Protein AF-A0A381YXI4-F1 (afdb_monomer)

Structure (mmCIF, N/CA/C/O backbone):
data_AF-A0A381YXI4-F1
#
_entry.id   AF-A0A381YXI4-F1
#
loop_
_atom_site.group_PDB
_atom_site.id
_atom_site.type_symbol
_atom_site.label_atom_id
_atom_site.label_alt_id
_atom_site.label_comp_id
_atom_site.label_asym_id
_atom_site.label_entity_id
_atom_site.label_seq_id
_atom_site.pdbx_PDB_ins_code
_atom_site.Cartn_x
_atom_site.Cartn_y
_atom_site.Cartn_z
_atom_site.occupancy
_atom_site.B_iso_or_equiv
_atom_site.auth_seq_id
_atom_site.auth_comp_id
_atom_site.auth_asym_id
_atom_site.auth_atom_id
_atom_site.pdbx_PDB_model_num
ATOM 1 N N . MET A 1 1 ? 8.457 -17.567 21.869 1.00 70.25 1 MET A N 1
ATOM 2 C CA . MET A 1 1 ? 9.317 -17.641 20.662 1.00 70.25 1 MET A CA 1
ATOM 3 C C . MET A 1 1 ? 8.524 -18.158 19.469 1.00 70.25 1 MET A C 1
ATOM 5 O O . MET A 1 1 ? 8.475 -17.453 18.474 1.00 70.25 1 MET A O 1
ATOM 9 N N . ASN A 1 2 ? 7.815 -19.287 19.597 1.00 84.62 2 ASN A N 1
ATOM 10 C CA . ASN A 1 2 ? 6.901 -19.776 18.552 1.00 84.62 2 ASN A CA 1
ATOM 11 C C . ASN A 1 2 ? 5.761 -18.795 18.230 1.00 84.62 2 ASN A C 1
ATOM 13 O O . ASN A 1 2 ? 5.462 -18.595 17.061 1.00 84.62 2 ASN A O 1
ATOM 17 N N . ASP A 1 3 ? 5.194 -18.117 19.233 1.00 85.06 3 ASP A N 1
ATOM 18 C CA . ASP A 1 3 ? 4.124 -17.132 18.993 1.00 85.06 3 ASP A CA 1
ATOM 19 C C . ASP A 1 3 ? 4.624 -15.900 18.227 1.00 8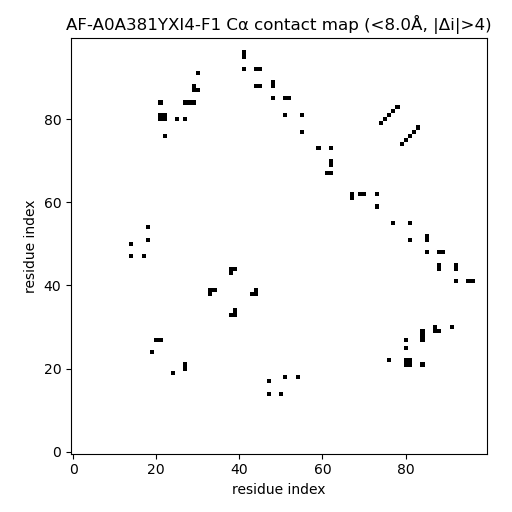5.06 3 ASP A C 1
ATOM 21 O O . ASP A 1 3 ? 3.946 -15.399 17.341 1.00 85.06 3 ASP A O 1
ATOM 25 N N . LEU A 1 4 ? 5.847 -15.448 18.522 1.00 84.38 4 LEU A N 1
ATOM 2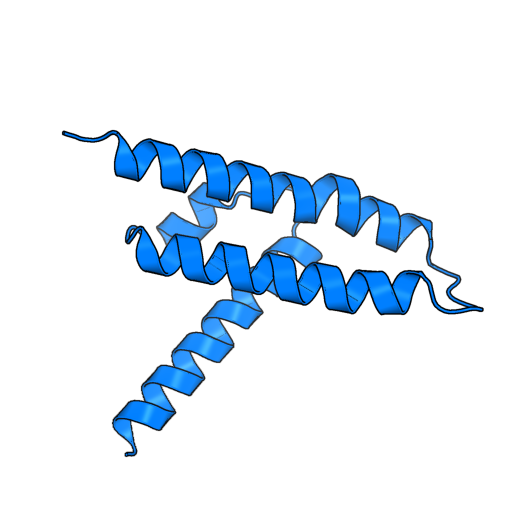6 C CA . LEU A 1 4 ? 6.495 -14.339 17.813 1.00 84.38 4 LEU A CA 1
ATOM 27 C C . LEU A 1 4 ? 6.763 -14.684 16.345 1.00 84.38 4 LEU A C 1
ATOM 29 O O . LEU A 1 4 ? 6.523 -13.853 15.476 1.00 84.38 4 LEU A O 1
ATOM 33 N N . LEU A 1 5 ? 7.237 -15.903 16.075 1.00 88.38 5 LEU A N 1
ATOM 34 C CA . LEU A 1 5 ? 7.434 -16.391 14.709 1.00 88.38 5 LEU A CA 1
ATOM 35 C C . LEU A 1 5 ? 6.101 -16.474 13.962 1.00 88.38 5 LEU A C 1
ATOM 37 O O . LEU A 1 5 ? 5.991 -15.952 12.860 1.00 88.38 5 LEU A O 1
ATOM 41 N N . LYS A 1 6 ? 5.066 -17.025 14.604 1.00 86.19 6 LYS A N 1
ATOM 42 C CA . LYS A 1 6 ? 3.728 -17.130 14.020 1.00 86.19 6 LYS A CA 1
ATOM 43 C C . LYS A 1 6 ? 3.136 -15.762 13.666 1.00 86.19 6 LYS A C 1
ATOM 45 O O . LYS A 1 6 ? 2.663 -15.578 12.552 1.00 86.19 6 LYS A O 1
ATOM 50 N N . ILE A 1 7 ? 3.225 -14.792 14.579 1.00 82.06 7 ILE A N 1
ATOM 51 C CA . ILE A 1 7 ? 2.774 -13.414 14.332 1.00 82.06 7 ILE A CA 1
ATOM 52 C C . ILE A 1 7 ? 3.545 -12.798 13.160 1.00 82.06 7 ILE A C 1
ATOM 54 O O . ILE 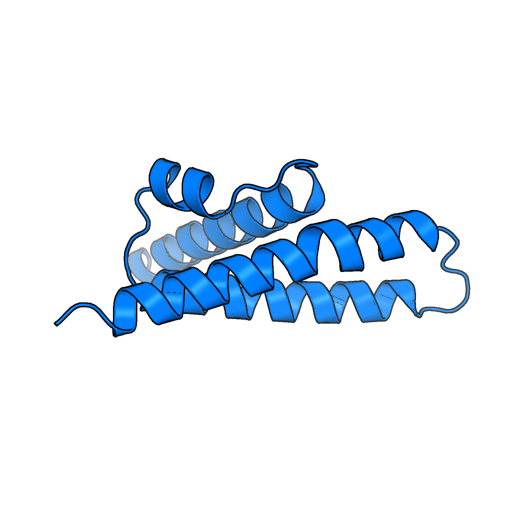A 1 7 ? 2.958 -12.124 12.317 1.00 82.06 7 ILE A O 1
ATOM 58 N N . ASN A 1 8 ? 4.859 -13.026 13.087 1.00 84.19 8 ASN A N 1
ATOM 59 C CA . ASN A 1 8 ? 5.676 -12.502 12.000 1.00 84.19 8 ASN A CA 1
ATOM 60 C C . ASN A 1 8 ? 5.313 -13.117 10.640 1.00 84.19 8 ASN A C 1
ATOM 62 O O . ASN A 1 8 ? 5.284 -12.399 9.640 1.00 84.19 8 ASN A O 1
ATOM 66 N N . ASP A 1 9 ? 5.027 -14.416 10.591 1.00 86.94 9 ASP A N 1
ATOM 67 C CA . ASP A 1 9 ? 4.633 -15.106 9.361 1.00 86.94 9 ASP A CA 1
ATOM 68 C C . ASP A 1 9 ? 3.260 -14.629 8.874 1.00 86.94 9 ASP A C 1
ATOM 70 O O . ASP A 1 9 ? 3.108 -14.292 7.698 1.00 86.94 9 ASP A O 1
ATOM 74 N N . GLU A 1 10 ? 2.287 -14.515 9.783 1.00 86.75 10 GLU A N 1
ATOM 75 C CA . GLU A 1 10 ? 0.956 -13.970 9.490 1.00 86.75 10 GLU A CA 1
ATOM 76 C C . GLU A 1 10 ? 1.049 -12.535 8.958 1.00 86.75 10 GLU A C 1
ATOM 78 O O . GLU A 1 10 ? 0.463 -12.214 7.924 1.00 86.75 10 GLU A O 1
ATOM 83 N N . LEU A 1 11 ? 1.856 -11.691 9.606 1.00 85.00 11 LEU A N 1
ATOM 84 C CA . LEU A 1 11 ? 2.093 -10.314 9.181 1.00 85.00 11 LEU A CA 1
ATOM 85 C C . LEU A 1 11 ? 2.787 -10.250 7.814 1.00 85.00 11 LEU A 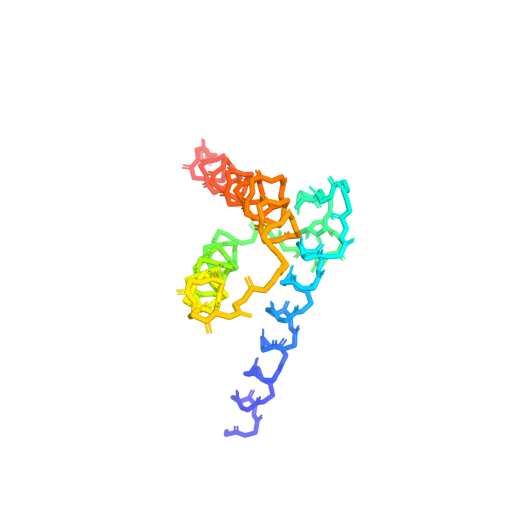C 1
ATOM 87 O O . LEU A 1 11 ? 2.435 -9.424 6.977 1.00 85.00 11 LEU A O 1
ATOM 91 N N . SER A 1 12 ? 3.760 -11.125 7.563 1.00 85.69 12 SER A N 1
ATOM 92 C CA . SER A 1 12 ? 4.490 -11.166 6.292 1.00 85.69 12 SER A CA 1
ATOM 93 C C . SER A 1 12 ? 3.592 -11.609 5.138 1.00 85.69 12 SER A C 1
ATOM 95 O O . SER A 1 12 ? 3.620 -10.991 4.073 1.00 85.69 12 SER A O 1
ATOM 97 N N . ALA A 1 13 ? 2.768 -12.638 5.353 1.00 88.12 13 ALA A N 1
ATOM 98 C CA . ALA A 1 13 ? 1.779 -13.096 4.381 1.00 88.12 13 ALA A CA 1
ATOM 99 C C . ALA A 1 13 ? 0.760 -11.991 4.082 1.00 88.12 13 ALA A C 1
ATOM 101 O O . ALA A 1 13 ? 0.524 -11.650 2.928 1.00 88.12 13 ALA A O 1
ATOM 102 N N . PHE A 1 14 ? 0.248 -11.353 5.130 1.00 88.12 14 PHE A N 1
ATOM 103 C CA . PHE A 1 14 ? -0.675 -10.233 5.031 1.00 88.12 14 PHE A CA 1
ATOM 104 C C . PHE A 1 14 ? -0.112 -9.047 4.221 1.00 88.12 14 PHE A C 1
ATOM 106 O O . PHE A 1 14 ? -0.787 -8.480 3.359 1.00 88.12 14 PHE A O 1
ATOM 113 N N . LEU A 1 15 ? 1.145 -8.679 4.472 1.00 89.12 15 LEU A N 1
ATOM 114 C CA . LEU A 1 15 ? 1.821 -7.599 3.756 1.00 89.12 15 LEU A CA 1
ATOM 115 C C . LEU A 1 15 ? 2.069 -7.952 2.282 1.00 89.12 15 LEU A C 1
ATOM 117 O O . LEU A 1 15 ? 1.970 -7.079 1.415 1.00 89.12 15 LEU A O 1
ATOM 121 N N . LYS A 1 16 ? 2.359 -9.225 1.994 1.00 88.75 16 LYS A N 1
ATOM 122 C CA . LYS A 1 16 ? 2.502 -9.742 0.632 1.00 88.75 16 LYS A CA 1
ATOM 123 C C . LYS A 1 16 ? 1.171 -9.706 -0.125 1.00 88.75 16 LYS A C 1
ATOM 125 O O . LYS A 1 16 ? 1.142 -9.141 -1.217 1.00 88.75 16 LYS A O 1
ATOM 130 N N . ASP A 1 17 ? 0.089 -10.212 0.471 1.00 90.31 17 ASP A N 1
ATOM 131 C CA . ASP A 1 17 ? -1.271 -10.167 -0.094 1.00 90.31 17 ASP A CA 1
ATOM 132 C C . ASP A 1 17 ? -1.646 -8.740 -0.526 1.00 90.31 17 ASP A C 1
ATOM 134 O O . ASP A 1 17 ? -2.221 -8.525 -1.594 1.00 90.31 17 ASP A O 1
ATOM 138 N N . PHE A 1 18 ? -1.297 -7.741 0.294 1.00 89.81 18 PHE A N 1
ATOM 139 C CA . PHE A 1 18 ? -1.583 -6.343 -0.018 1.00 89.81 18 PHE A CA 1
ATOM 140 C C . PHE A 1 18 ? -0.816 -5.837 -1.246 1.00 89.81 18 PHE A C 1
ATOM 142 O O . PHE A 1 18 ? -1.379 -5.156 -2.103 1.00 89.81 18 PHE A O 1
ATOM 149 N N . VAL A 1 19 ? 0.474 -6.158 -1.356 1.00 87.50 19 VAL A N 1
ATOM 150 C CA . VAL A 1 19 ? 1.276 -5.760 -2.523 1.00 87.50 19 VAL A CA 1
ATOM 151 C C . VAL A 1 19 ? 0.779 -6.465 -3.786 1.00 87.50 19 VAL A C 1
ATOM 153 O O . VAL A 1 19 ? 0.711 -5.832 -4.839 1.00 87.50 19 VAL A O 1
ATOM 156 N N . GLU A 1 20 ? 0.375 -7.732 -3.687 1.00 87.88 20 GLU A N 1
ATOM 157 C CA . GLU A 1 20 ? -0.214 -8.478 -4.804 1.00 87.88 20 GLU A CA 1
ATOM 158 C C . GLU A 1 20 ? -1.539 -7.870 -5.270 1.00 87.88 20 GLU A C 1
ATOM 160 O O . GLU A 1 20 ? -1.727 -7.694 -6.477 1.00 87.88 20 GLU A O 1
ATOM 165 N N . LEU A 1 21 ? -2.416 -7.464 -4.345 1.00 89.25 21 LEU A N 1
ATOM 166 C CA . LEU A 1 21 ? -3.629 -6.709 -4.673 1.00 89.25 21 LEU A CA 1
ATOM 167 C C . LEU A 1 21 ? -3.283 -5.447 -5.469 1.00 89.25 21 LEU A C 1
ATOM 169 O O . LEU A 1 21 ? -3.869 -5.202 -6.522 1.00 89.25 21 LEU A O 1
ATOM 173 N N . VAL A 1 22 ? -2.331 -4.646 -4.980 1.00 87.31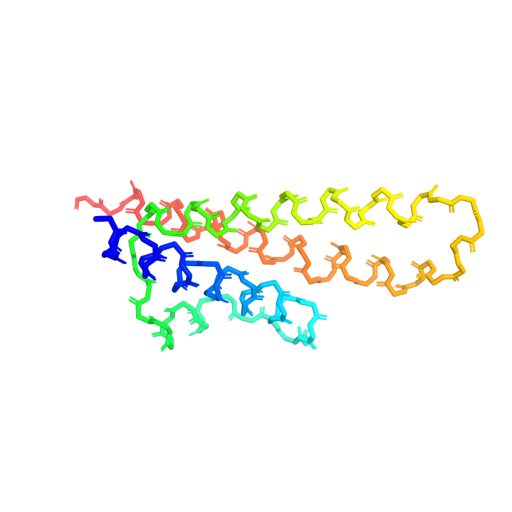 22 VAL A N 1
ATOM 174 C CA . VAL A 1 22 ? -1.944 -3.394 -5.644 1.00 87.31 22 VAL A CA 1
ATOM 175 C C . VAL A 1 22 ? -1.297 -3.660 -7.002 1.00 87.31 22 VAL A C 1
ATOM 177 O O . VAL A 1 22 ? -1.496 -2.885 -7.928 1.00 87.31 22 VAL A O 1
ATOM 180 N N . ALA A 1 23 ? -0.546 -4.745 -7.169 1.00 83.94 23 ALA A N 1
ATOM 181 C CA . ALA A 1 23 ? 0.098 -5.051 -8.441 1.00 83.94 23 ALA A CA 1
ATOM 182 C C . ALA A 1 23 ? -0.891 -5.577 -9.496 1.00 83.94 23 ALA A C 1
ATOM 184 O O . ALA A 1 23 ? -0.816 -5.200 -10.668 1.00 83.94 23 ALA A O 1
ATOM 185 N N . THR A 1 24 ? -1.830 -6.432 -9.090 1.00 83.00 24 THR A N 1
ATOM 186 C CA . THR A 1 24 ? -2.648 -7.224 -10.022 1.00 83.00 24 THR A CA 1
ATOM 187 C C . THR A 1 24 ? -4.046 -6.659 -10.247 1.00 83.00 24 THR A C 1
ATOM 189 O O . THR A 1 24 ? -4.572 -6.795 -11.345 1.00 83.00 24 THR A O 1
ATOM 192 N N . ASN A 1 25 ? -4.639 -5.957 -9.277 1.00 77.25 25 ASN A N 1
ATOM 193 C CA . ASN A 1 25 ? -6.013 -5.472 -9.393 1.00 77.25 25 ASN A CA 1
ATOM 194 C C . ASN A 1 25 ? -6.073 -4.109 -10.103 1.00 77.25 25 ASN A C 1
ATOM 196 O O . ASN A 1 25 ? -5.554 -3.109 -9.605 1.00 77.25 25 ASN A O 1
ATOM 200 N N . ASP A 1 26 ? -6.727 -4.056 -11.263 1.00 69.12 26 ASP A N 1
ATOM 201 C CA . ASP A 1 26 ? -6.854 -2.835 -12.073 1.00 69.12 26 ASP A CA 1
ATOM 202 C C . ASP A 1 26 ? -7.745 -1.768 -11.428 1.00 69.12 26 ASP A C 1
ATOM 204 O O . ASP A 1 26 ? -7.556 -0.573 -11.661 1.00 69.12 26 ASP A O 1
ATOM 208 N N . GLN A 1 27 ? -8.692 -2.176 -10.580 1.00 69.81 27 GLN A N 1
ATOM 209 C CA . GLN A 1 27 ? -9.577 -1.247 -9.880 1.00 69.81 27 GLN A CA 1
ATOM 210 C C . GLN A 1 27 ? -9.073 -0.856 -8.492 1.00 69.81 27 GLN A C 1
ATOM 212 O O . GLN A 1 27 ? -9.532 0.175 -8.003 1.00 69.81 27 GLN A O 1
ATOM 217 N N . CYS A 1 28 ? -8.107 -1.604 -7.930 1.00 72.31 28 CYS A N 1
ATOM 218 C CA . CYS A 1 28 ? -7.459 -1.423 -6.622 1.00 72.31 28 CYS A CA 1
ATOM 219 C C . CYS A 1 28 ? -8.268 -0.525 -5.668 1.00 72.31 28 CYS A C 1
ATOM 221 O O . CYS A 1 28 ? -8.100 0.701 -5.665 1.00 72.31 28 CYS A O 1
ATOM 223 N N . ASP A 1 29 ? -9.179 -1.156 -4.925 1.00 85.62 29 ASP A N 1
ATOM 224 C CA . ASP A 1 29 ? -9.993 -0.534 -3.881 1.00 85.62 29 ASP A CA 1
ATOM 225 C C . ASP A 1 29 ? -9.403 -0.927 -2.524 1.00 85.62 29 ASP A C 1
ATOM 227 O O . ASP A 1 29 ? -9.595 -2.044 -2.033 1.00 85.62 29 ASP A O 1
ATOM 231 N N . VAL A 1 30 ? -8.587 -0.032 -1.962 1.00 89.88 30 VAL A N 1
ATOM 232 C CA . VAL A 1 30 ? -7.899 -0.303 -0.697 1.00 89.88 30 VAL A CA 1
ATOM 233 C C . VAL A 1 30 ? -8.901 -0.333 0.452 1.00 89.88 30 VAL A C 1
ATOM 235 O O . VAL A 1 30 ? -8.757 -1.145 1.362 1.00 89.88 30 VAL A O 1
ATOM 238 N N . SER A 1 31 ? -9.922 0.518 0.410 1.00 89.3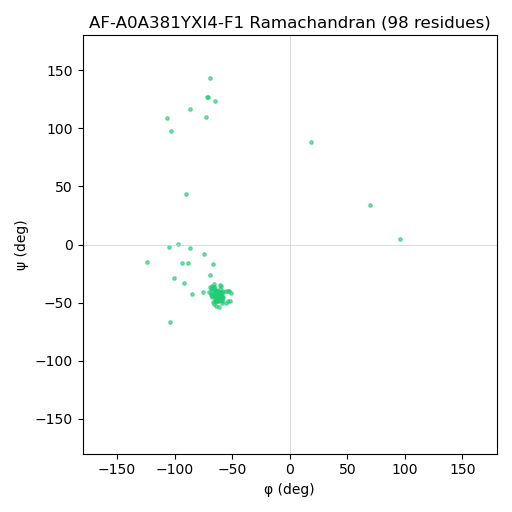8 31 SER A N 1
ATOM 239 C CA . SER A 1 31 ? -10.964 0.591 1.433 1.00 89.38 31 SER A CA 1
ATOM 240 C C . SER A 1 31 ? -11.750 -0.713 1.537 1.00 89.38 31 SER A C 1
ATOM 242 O O . SER A 1 31 ? -11.897 -1.241 2.640 1.00 89.38 31 SER A O 1
ATOM 244 N N . LEU A 1 32 ? -12.208 -1.258 0.407 1.00 90.00 32 LEU A N 1
ATOM 245 C CA . LEU A 1 32 ? -12.916 -2.537 0.371 1.00 90.00 32 LEU A CA 1
ATOM 246 C C . LEU A 1 32 ? -12.028 -3.670 0.891 1.00 90.00 32 LEU A C 1
ATOM 248 O O . LEU A 1 32 ? -12.453 -4.450 1.738 1.00 90.00 32 LEU A O 1
ATOM 252 N N . TRP A 1 33 ? -10.770 -3.723 0.452 1.00 92.19 33 TRP A N 1
ATOM 253 C CA . TRP A 1 33 ? -9.852 -4.771 0.891 1.00 92.19 33 TRP A CA 1
ATOM 254 C C . TRP A 1 33 ? -9.556 -4.710 2.395 1.00 92.19 33 TRP A C 1
ATOM 256 O O . TRP A 1 33 ? -9.507 -5.742 3.064 1.00 92.19 33 TRP A O 1
ATOM 266 N N . LEU A 1 34 ? -9.397 -3.506 2.957 1.00 91.75 34 LEU A N 1
ATOM 267 C CA . LEU A 1 34 ? -9.244 -3.325 4.402 1.00 91.75 34 LEU A CA 1
ATOM 268 C C . LEU A 1 34 ? -10.472 -3.841 5.162 1.00 91.75 34 LEU A C 1
ATOM 270 O O . LEU A 1 34 ? -10.308 -4.511 6.179 1.00 91.75 34 LEU A O 1
ATOM 274 N N . GLN A 1 35 ? -11.684 -3.588 4.655 1.00 90.88 35 GLN A N 1
ATOM 275 C CA . GLN A 1 35 ? -12.923 -4.108 5.245 1.00 90.88 35 GLN A CA 1
ATOM 276 C C . GLN A 1 35 ? -12.987 -5.638 5.188 1.00 90.88 35 GLN A C 1
ATOM 278 O O . GLN A 1 35 ? -13.272 -6.272 6.201 1.00 90.88 35 GLN A O 1
ATOM 283 N N . GLU A 1 36 ? -12.669 -6.242 4.040 1.00 91.50 36 GLU A N 1
ATOM 284 C CA . GLU A 1 36 ? -12.652 -7.702 3.865 1.00 91.50 36 GLU A CA 1
ATOM 285 C C . GLU A 1 36 ? -11.650 -8.395 4.796 1.00 91.50 36 GLU A C 1
ATOM 287 O O . GLU A 1 36 ? -11.901 -9.500 5.277 1.00 91.50 36 GLU A O 1
ATOM 292 N N . LYS A 1 37 ? -10.518 -7.740 5.073 1.00 88.94 37 LYS A N 1
ATOM 293 C CA . LYS A 1 37 ? -9.486 -8.239 5.992 1.00 88.94 37 LYS A CA 1
ATOM 294 C C . LYS A 1 37 ? -9.737 -7.853 7.457 1.00 88.94 37 LYS A C 1
ATOM 296 O O . LYS A 1 37 ? -8.973 -8.285 8.316 1.00 88.94 37 LYS A O 1
ATOM 301 N N . GLY A 1 38 ? -10.786 -7.080 7.755 1.00 88.94 38 GLY A N 1
ATOM 302 C CA . GLY A 1 38 ? -11.135 -6.652 9.114 1.00 88.94 38 GLY A CA 1
ATOM 303 C C . GLY A 1 38 ? -10.149 -5.651 9.727 1.00 88.94 38 GLY A C 1
ATOM 304 O O . GLY A 1 38 ? -9.887 -5.702 10.926 1.00 88.94 38 GLY A O 1
ATOM 305 N N . ILE A 1 39 ? -9.568 -4.770 8.910 1.00 87.88 39 ILE A N 1
ATOM 306 C CA . ILE A 1 39 ? -8.474 -3.877 9.306 1.00 87.88 39 ILE A CA 1
ATOM 307 C C . ILE A 1 39 ? -8.971 -2.455 9.448 1.00 87.88 39 ILE A C 1
ATOM 309 O O . ILE A 1 39 ? -9.229 -1.748 8.475 1.00 87.88 39 ILE A O 1
ATOM 313 N N . GLU A 1 40 ? -9.025 -2.017 10.695 1.00 87.88 40 GLU A N 1
ATOM 314 C CA . GLU A 1 40 ? -9.528 -0.696 11.066 1.00 87.88 40 GLU A CA 1
ATOM 315 C C . GLU A 1 40 ? -8.490 0.100 11.871 1.00 87.88 40 GLU A C 1
ATOM 317 O O . GLU A 1 40 ? -8.593 1.323 12.015 1.00 87.88 40 GLU A O 1
ATOM 322 N N . GLY A 1 41 ? -7.457 -0.575 12.388 1.00 88.75 41 GLY A N 1
ATOM 323 C CA . GLY A 1 41 ? -6.446 0.026 13.235 1.00 88.75 41 GLY A CA 1
ATOM 324 C C . GLY A 1 41 ? -5.520 0.959 12.464 1.00 88.75 41 GLY A C 1
ATOM 325 O O . GLY A 1 41 ? -4.847 0.584 11.502 1.00 88.75 41 GLY A O 1
ATOM 326 N N . LYS A 1 42 ? -5.384 2.195 12.956 1.00 89.69 42 LYS A N 1
ATOM 327 C CA . LYS A 1 42 ? -4.476 3.194 12.369 1.00 89.69 42 LYS A CA 1
ATOM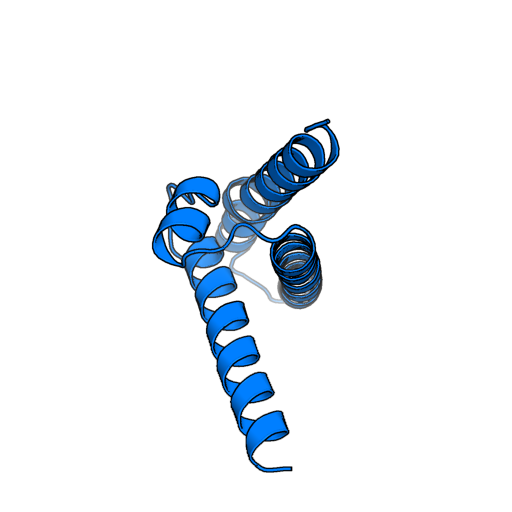 328 C C . LYS A 1 42 ? -3.042 2.673 12.216 1.00 89.69 42 LYS A C 1
ATOM 330 O O . LYS A 1 42 ? -2.398 2.959 11.211 1.00 89.69 42 LYS A O 1
ATOM 335 N N . ASN A 1 43 ? -2.536 1.927 13.198 1.00 89.62 43 ASN A N 1
ATOM 336 C CA . ASN A 1 43 ? -1.163 1.415 13.177 1.00 89.62 43 ASN A CA 1
ATOM 337 C C . ASN A 1 43 ? -0.954 0.346 12.096 1.00 89.62 43 ASN A C 1
ATOM 339 O O . ASN A 1 43 ? 0.082 0.357 11.435 1.00 89.62 43 ASN A O 1
ATOM 343 N N . GLU A 1 44 ? -1.940 -0.523 11.881 1.00 88.69 44 GLU A N 1
ATOM 344 C CA . GLU A 1 44 ? -1.918 -1.558 10.840 1.00 88.69 44 GLU A CA 1
ATOM 345 C C . GLU A 1 44 ? -1.927 -0.912 9.450 1.00 88.69 44 GLU A C 1
ATOM 347 O O . GLU A 1 44 ? -1.109 -1.238 8.592 1.00 88.69 44 GLU A O 1
ATOM 352 N N . ILE A 1 45 ? -2.764 0.110 9.262 1.00 92.19 45 ILE A N 1
ATOM 353 C CA . ILE A 1 45 ? -2.858 0.862 8.003 1.00 92.19 45 ILE A CA 1
ATOM 354 C C . ILE A 1 45 ? -1.572 1.669 7.741 1.00 92.19 45 ILE A C 1
ATOM 356 O O . ILE A 1 45 ? -1.088 1.746 6.609 1.00 92.19 45 ILE A O 1
ATOM 360 N N . VAL A 1 46 ? -0.954 2.239 8.782 1.00 92.31 46 VAL A N 1
ATOM 361 C CA . VAL A 1 46 ? 0.367 2.888 8.676 1.00 92.31 46 VAL A CA 1
ATOM 362 C C . VAL A 1 46 ? 1.451 1.879 8.294 1.00 92.31 46 VAL A C 1
ATOM 364 O O . VAL A 1 46 ? 2.332 2.209 7.495 1.00 92.31 46 VAL A O 1
ATOM 367 N N . LEU A 1 47 ? 1.406 0.666 8.847 1.00 91.88 47 LEU A N 1
ATOM 368 C CA . LEU A 1 47 ? 2.351 -0.395 8.515 1.00 91.88 47 LEU A CA 1
ATOM 369 C C . LEU A 1 47 ? 2.221 -0.811 7.045 1.00 91.88 47 LEU A C 1
ATOM 371 O O . LEU A 1 47 ? 3.229 -0.812 6.337 1.00 91.88 47 LEU A O 1
ATOM 375 N N . LEU A 1 48 ? 0.997 -1.059 6.569 1.00 92.56 48 LEU A N 1
ATOM 376 C CA . LEU A 1 48 ? 0.701 -1.328 5.157 1.00 92.56 48 LEU A CA 1
ATOM 377 C C . LEU A 1 48 ? 1.276 -0.249 4.242 1.00 92.56 48 LEU A C 1
ATOM 379 O O . LEU A 1 48 ? 1.984 -0.548 3.281 1.00 92.56 48 LEU A O 1
ATOM 383 N N . LYS A 1 49 ? 1.027 1.024 4.572 1.00 93.69 49 LYS A N 1
ATOM 384 C CA . LYS A 1 49 ? 1.532 2.162 3.798 1.00 93.69 49 LYS A CA 1
ATOM 385 C C . LYS A 1 49 ? 3.056 2.158 3.710 1.00 93.69 49 LYS A C 1
ATOM 387 O O . LYS A 1 49 ? 3.607 2.310 2.622 1.00 93.69 49 LYS A O 1
ATOM 392 N N . LYS A 1 50 ? 3.749 1.969 4.836 1.00 93.44 50 LYS A N 1
ATOM 393 C CA . LYS A 1 50 ? 5.219 1.910 4.856 1.00 93.44 50 LYS A CA 1
ATOM 394 C C . LYS A 1 50 ? 5.741 0.745 4.022 1.00 93.44 50 LYS A C 1
ATOM 396 O O . LYS A 1 50 ? 6.679 0.921 3.250 1.00 93.44 50 LYS A O 1
ATOM 401 N N . TYR A 1 51 ? 5.125 -0.424 4.152 1.00 91.75 51 TYR A N 1
ATOM 402 C CA . TYR A 1 51 ? 5.528 -1.608 3.406 1.00 91.75 51 TYR A CA 1
ATOM 403 C C . TYR A 1 51 ? 5.328 -1.436 1.897 1.00 91.75 51 TYR A C 1
ATOM 405 O O . TYR A 1 51 ? 6.227 -1.750 1.115 1.00 91.75 51 TYR A O 1
ATOM 413 N N . LEU A 1 52 ? 4.201 -0.848 1.487 1.00 91.62 52 LEU A N 1
ATOM 414 C CA . LEU A 1 52 ? 3.922 -0.507 0.095 1.00 91.62 52 LEU A CA 1
ATOM 415 C C . LEU A 1 52 ? 4.977 0.448 -0.476 1.00 91.62 52 LEU A C 1
ATOM 417 O O . LEU A 1 52 ? 5.485 0.234 -1.575 1.00 91.62 52 LEU A O 1
ATOM 421 N N . GLN A 1 53 ? 5.345 1.480 0.287 1.00 91.44 53 GLN A N 1
ATOM 422 C CA . GLN A 1 53 ? 6.366 2.449 -0.110 1.00 91.44 53 GLN A CA 1
ATOM 423 C C . GLN A 1 53 ? 7.741 1.802 -0.275 1.00 91.44 53 GLN A C 1
ATOM 425 O O . GLN A 1 53 ? 8.427 2.083 -1.258 1.00 91.44 53 GLN A O 1
ATOM 430 N N . VAL A 1 54 ? 8.141 0.927 0.652 1.00 91.44 54 VAL A N 1
ATOM 431 C CA . VAL A 1 54 ? 9.411 0.193 0.559 1.00 91.44 54 VAL A CA 1
ATOM 432 C C . VAL A 1 54 ? 9.428 -0.696 -0.684 1.00 91.44 54 VAL A C 1
ATOM 434 O O . VAL A 1 54 ? 10.376 -0.614 -1.463 1.00 91.44 54 VAL A O 1
ATOM 437 N N . ASN A 1 55 ? 8.366 -1.472 -0.922 1.00 87.81 55 ASN A N 1
ATOM 438 C CA . ASN A 1 55 ? 8.252 -2.311 -2.117 1.00 87.81 55 ASN A CA 1
ATOM 439 C C . ASN A 1 55 ? 8.326 -1.481 -3.398 1.00 87.81 55 ASN A C 1
ATOM 441 O O . ASN A 1 55 ? 9.096 -1.804 -4.298 1.00 87.81 55 ASN A O 1
ATOM 445 N N . PHE A 1 56 ? 7.608 -0.359 -3.457 1.00 87.25 56 PHE A N 1
ATOM 446 C CA . PHE A 1 56 ? 7.664 0.538 -4.605 1.00 87.25 56 PHE A CA 1
ATOM 447 C C . PHE A 1 56 ? 9.082 1.059 -4.879 1.00 87.25 56 PHE A C 1
ATOM 449 O O . PHE A 1 56 ? 9.504 1.111 -6.032 1.00 87.25 56 PHE A O 1
ATOM 456 N N . GLN A 1 57 ? 9.849 1.423 -3.843 1.00 87.81 57 GLN A N 1
ATOM 457 C CA . GLN A 1 57 ? 11.240 1.852 -4.031 1.00 87.81 57 GLN A CA 1
ATOM 458 C C . GLN A 1 57 ? 12.135 0.719 -4.543 1.00 87.81 57 GLN A C 1
ATOM 460 O O . GLN A 1 57 ? 13.021 0.980 -5.355 1.00 87.81 57 GLN A O 1
ATOM 465 N N . LEU A 1 58 ? 11.917 -0.520 -4.090 1.00 87.56 58 LEU A N 1
ATOM 466 C CA . LEU A 1 58 ? 12.653 -1.686 -4.584 1.00 87.56 58 LEU A CA 1
ATOM 467 C C . LEU A 1 58 ? 12.342 -1.949 -6.064 1.00 87.56 58 LEU A C 1
ATOM 469 O O . LEU A 1 58 ? 13.271 -2.024 -6.862 1.00 87.56 58 LEU A O 1
ATOM 473 N N . TYR A 1 59 ? 11.065 -1.969 -6.456 1.00 84.00 59 TYR A N 1
ATOM 474 C CA . TYR A 1 59 ? 10.671 -2.122 -7.863 1.00 84.00 59 TYR A CA 1
ATOM 475 C C . TYR A 1 59 ? 11.175 -0.985 -8.744 1.00 84.00 59 TYR A C 1
ATOM 477 O O . TYR A 1 59 ? 11.678 -1.219 -9.839 1.00 84.00 59 TYR A O 1
ATOM 485 N N . ARG A 1 60 ? 11.116 0.256 -8.253 1.00 83.75 60 ARG A N 1
ATOM 486 C CA . ARG A 1 60 ? 11.625 1.410 -8.993 1.00 83.75 60 ARG A CA 1
ATOM 487 C C . ARG A 1 60 ? 13.114 1.278 -9.311 1.00 83.75 60 ARG A C 1
ATOM 489 O O . ARG A 1 60 ? 13.519 1.733 -10.373 1.00 83.75 60 ARG A O 1
ATOM 496 N N . LYS A 1 61 ? 13.923 0.693 -8.419 1.00 85.81 61 LYS A N 1
ATOM 497 C CA . LYS A 1 61 ? 15.344 0.436 -8.708 1.00 85.81 61 LYS A CA 1
ATOM 498 C C . LYS A 1 61 ? 15.493 -0.502 -9.902 1.00 85.81 61 LYS A C 1
ATOM 500 O O . LYS A 1 61 ? 16.212 -0.138 -10.820 1.00 85.81 61 LYS A O 1
ATOM 505 N N . ILE A 1 62 ? 14.741 -1.603 -9.917 1.00 85.00 62 ILE A N 1
ATOM 506 C CA . ILE A 1 62 ? 14.733 -2.588 -11.010 1.00 85.00 62 ILE A CA 1
ATOM 507 C C . ILE A 1 62 ? 14.320 -1.928 -12.332 1.00 85.00 62 ILE A C 1
ATOM 509 O O . ILE A 1 62 ? 14.976 -2.095 -13.350 1.0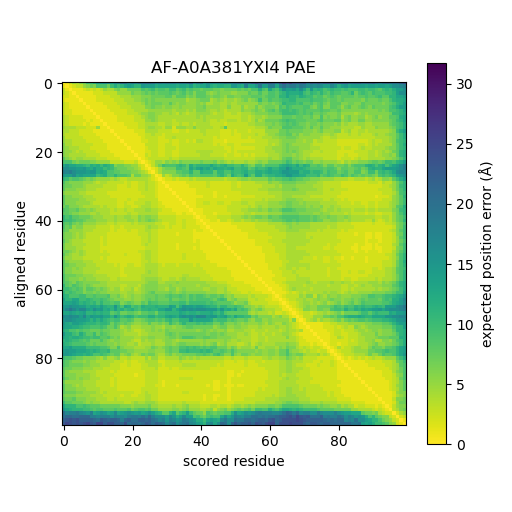0 85.00 62 ILE A O 1
ATOM 513 N N . TRP A 1 63 ? 13.274 -1.099 -12.325 1.00 82.00 63 TRP A N 1
ATOM 514 C CA . TRP A 1 63 ? 12.803 -0.411 -13.536 1.00 82.00 63 TRP A CA 1
ATOM 515 C C . TRP A 1 63 ? 13.769 0.633 -14.100 1.00 82.00 63 TRP A C 1
ATOM 517 O O . TRP A 1 63 ? 13.586 1.091 -15.226 1.00 82.00 63 TRP A O 1
ATOM 527 N N . MET A 1 64 ? 14.743 1.068 -13.300 1.00 80.88 64 MET A N 1
ATOM 528 C CA . MET A 1 64 ? 15.787 2.005 -13.715 1.00 80.88 64 MET A CA 1
ATOM 529 C C . MET A 1 64 ? 17.082 1.287 -14.124 1.00 80.88 64 MET A C 1
ATOM 531 O O . MET A 1 64 ? 18.047 1.969 -14.464 1.00 80.88 64 MET A O 1
ATOM 535 N N . GLU A 1 65 ? 17.126 -0.049 -14.080 1.00 86.31 65 GLU A N 1
ATOM 536 C CA . GLU A 1 65 ? 18.279 -0.824 -14.542 1.00 86.31 65 GLU A CA 1
ATOM 537 C C . GLU A 1 65 ? 18.424 -0.747 -16.066 1.00 86.31 65 GLU A C 1
ATOM 539 O O . GLU A 1 65 ? 17.449 -0.708 -16.824 1.00 86.31 65 GLU A O 1
ATOM 544 N N . GLU A 1 66 ? 19.675 -0.703 -16.518 1.00 76.69 66 GLU A N 1
ATOM 545 C CA . GLU A 1 66 ? 20.009 -0.684 -17.936 1.00 76.69 66 GLU A CA 1
ATOM 546 C C . GLU A 1 66 ? 19.570 -2.007 -18.585 1.00 76.69 66 GLU A C 1
ATOM 548 O O . GLU A 1 66 ? 19.946 -3.085 -18.131 1.00 76.69 66 GLU A O 1
ATOM 553 N N . GLY A 1 67 ? 18.737 -1.924 -19.626 1.00 79.75 67 GLY A N 1
ATOM 554 C CA . GLY A 1 67 ? 18.143 -3.095 -20.282 1.00 79.75 67 GLY A CA 1
ATOM 555 C C . GLY A 1 67 ? 16.740 -3.480 -19.795 1.00 79.75 67 GLY A C 1
ATOM 556 O O . GLY A 1 67 ? 16.202 -4.478 -20.264 1.00 79.75 67 GLY A O 1
ATOM 557 N N . TYR A 1 68 ? 16.106 -2.710 -18.901 1.00 81.38 68 TYR A N 1
ATOM 558 C CA . TYR A 1 68 ? 14.701 -2.940 -18.553 1.00 81.38 68 TYR A CA 1
ATOM 559 C C . TYR A 1 68 ? 13.756 -2.514 -19.695 1.00 81.38 68 TYR A C 1
ATOM 561 O O . TYR A 1 68 ? 13.567 -1.327 -19.965 1.00 81.38 68 TYR A O 1
ATOM 569 N N . GLU A 1 69 ? 13.133 -3.485 -20.366 1.00 83.69 69 GLU A N 1
ATOM 570 C CA . GLU A 1 69 ? 12.331 -3.248 -21.581 1.00 83.69 69 GLU A CA 1
ATOM 571 C C . GLU A 1 69 ? 10.847 -2.920 -21.302 1.00 83.69 69 GLU A C 1
ATOM 573 O O . GLU A 1 69 ? 10.145 -2.366 -22.149 1.00 83.69 69 GLU A O 1
ATOM 578 N N . GLN A 1 70 ? 10.354 -3.196 -20.092 1.00 85.31 70 GLN A N 1
ATOM 579 C CA . GLN A 1 70 ? 8.931 -3.117 -19.718 1.00 85.31 70 GLN A CA 1
ATOM 580 C C . GLN A 1 70 ? 8.515 -1.733 -19.174 1.00 85.31 70 GLN A C 1
ATOM 582 O O . GLN A 1 70 ? 7.784 -1.600 -18.189 1.00 85.31 70 GLN A O 1
ATOM 587 N N . TYR A 1 71 ? 8.967 -0.653 -19.818 1.00 79.81 71 TYR A N 1
ATOM 588 C CA . TYR A 1 71 ? 8.716 0.723 -19.360 1.00 79.81 71 TYR A CA 1
ATOM 589 C C . TYR A 1 71 ? 7.224 1.043 -19.132 1.00 79.81 71 TYR A C 1
ATOM 591 O O . TYR A 1 71 ? 6.866 1.738 -18.176 1.00 79.81 71 TYR A O 1
ATOM 599 N N . TRP A 1 72 ? 6.341 0.563 -20.013 1.00 81.31 72 TRP A N 1
ATOM 600 C CA . TRP A 1 72 ? 4.907 0.857 -19.937 1.00 81.31 72 TRP A CA 1
ATOM 601 C C . TRP A 1 72 ? 4.224 0.171 -18.753 1.00 81.31 72 TRP A C 1
ATOM 603 O O . TRP A 1 72 ? 3.456 0.829 -18.052 1.00 81.31 72 TRP A O 1
ATOM 613 N N . GLU A 1 73 ? 4.577 -1.083 -18.470 1.00 80.75 73 GLU A N 1
ATOM 614 C CA . GLU A 1 73 ? 4.085 -1.832 -17.306 1.00 80.75 73 GLU A CA 1
ATOM 615 C C . GLU A 1 73 ? 4.548 -1.165 -16.003 1.00 80.75 73 GLU A C 1
ATOM 617 O O . GLU A 1 73 ? 3.745 -0.891 -15.109 1.00 80.75 73 GLU A O 1
ATOM 622 N N . ALA A 1 74 ? 5.825 -0.773 -15.932 1.00 82.75 74 ALA A N 1
ATOM 623 C CA . ALA A 1 74 ? 6.370 -0.018 -14.804 1.00 82.75 74 ALA A CA 1
ATOM 624 C C . ALA A 1 74 ? 5.649 1.322 -14.582 1.00 82.75 74 ALA A C 1
ATOM 626 O O . ALA A 1 74 ? 5.378 1.732 -13.445 1.00 82.75 74 ALA A O 1
ATOM 627 N N . LYS A 1 75 ? 5.316 2.026 -15.669 1.00 80.75 75 LYS A N 1
ATOM 628 C CA . LYS A 1 75 ? 4.589 3.299 -15.623 1.00 80.75 75 LYS A CA 1
ATOM 629 C C . LYS A 1 75 ? 3.150 3.115 -15.146 1.00 80.75 75 LYS A C 1
ATOM 631 O O . LYS A 1 75 ? 2.684 3.941 -14.357 1.00 80.75 75 LYS A O 1
ATOM 636 N N . GLU A 1 76 ? 2.467 2.071 -15.602 1.00 81.56 76 GLU A N 1
ATOM 637 C CA . GLU A 1 76 ? 1.108 1.727 -15.185 1.00 81.56 76 GLU A CA 1
ATOM 638 C C . GLU A 1 76 ? 1.055 1.361 -13.700 1.00 81.56 76 GLU A C 1
ATOM 640 O O . GLU A 1 76 ? 0.333 2.011 -12.938 1.00 81.56 76 GLU A O 1
ATOM 645 N N . LEU A 1 77 ? 1.905 0.426 -13.264 1.00 82.75 77 LEU A N 1
ATOM 646 C CA . LEU A 1 77 ? 2.057 0.061 -11.854 1.00 82.75 77 LEU A CA 1
ATOM 647 C C . LEU A 1 77 ? 2.339 1.301 -10.997 1.00 82.75 77 LEU A C 1
ATOM 649 O O . LEU A 1 77 ? 1.657 1.544 -10.000 1.00 82.75 77 LEU A O 1
ATOM 653 N N . SER A 1 78 ? 3.289 2.142 -11.417 1.00 80.81 78 SER A N 1
ATOM 654 C CA . SER A 1 78 ? 3.657 3.363 -10.694 1.00 80.81 78 SER A CA 1
ATOM 655 C C . SER A 1 78 ? 2.520 4.370 -10.562 1.00 80.81 78 SER A C 1
ATOM 657 O O . SER A 1 78 ? 2.270 4.886 -9.471 1.00 80.81 78 SER A O 1
ATOM 659 N N . LYS A 1 79 ? 1.901 4.757 -11.684 1.00 76.38 79 LYS A N 1
ATOM 660 C CA . LYS A 1 79 ? 0.972 5.893 -11.713 1.00 76.38 79 LYS A CA 1
ATOM 661 C C . LYS A 1 79 ? -0.436 5.499 -11.309 1.00 76.38 79 LYS A C 1
ATOM 663 O O . LYS A 1 79 ? -1.057 6.254 -10.567 1.00 76.38 79 LYS A O 1
ATOM 668 N N . ASN A 1 80 ? -0.914 4.361 -11.795 1.00 78.19 80 ASN A N 1
ATOM 669 C CA . ASN A 1 80 ? -2.322 4.005 -11.691 1.00 78.19 80 ASN A CA 1
ATOM 670 C C . ASN A 1 80 ? -2.603 3.187 -10.433 1.00 78.19 80 ASN A C 1
ATOM 672 O O . ASN A 1 80 ? -3.661 3.361 -9.835 1.00 78.19 80 ASN A O 1
ATOM 676 N N . LYS A 1 81 ? -1.646 2.356 -10.000 1.00 85.69 81 LYS A N 1
ATOM 677 C CA . LYS A 1 81 ? -1.858 1.434 -8.880 1.00 85.69 81 LYS A CA 1
ATOM 678 C C . LYS A 1 81 ? -1.187 1.907 -7.590 1.00 85.69 81 LYS A C 1
ATOM 680 O O . LYS A 1 81 ? -1.871 2.350 -6.670 1.00 85.69 81 LYS A O 1
ATOM 685 N N . PHE A 1 82 ? 0.148 1.942 -7.543 1.00 88.25 82 PHE A N 1
ATOM 686 C CA . PHE A 1 82 ? 0.896 2.277 -6.321 1.00 88.25 82 PHE A CA 1
ATOM 687 C C . PHE A 1 82 ? 0.556 3.660 -5.758 1.00 88.25 82 PHE A C 1
ATOM 689 O O . PHE A 1 82 ? 0.259 3.790 -4.572 1.00 88.25 82 PHE A O 1
ATOM 696 N N . ARG A 1 83 ? 0.579 4.709 -6.593 1.00 87.88 83 ARG A N 1
ATOM 697 C CA . ARG A 1 83 ? 0.264 6.076 -6.137 1.00 87.88 83 ARG A CA 1
ATOM 698 C C . ARG A 1 83 ? -1.183 6.233 -5.687 1.00 87.88 83 ARG A C 1
ATOM 700 O O . ARG A 1 83 ? -1.427 6.975 -4.739 1.00 87.88 83 ARG A O 1
ATOM 707 N N . LYS A 1 84 ? -2.122 5.557 -6.354 1.00 89.75 84 LYS A N 1
ATOM 708 C CA . LYS A 1 84 ? -3.541 5.585 -5.989 1.00 89.75 84 LYS A CA 1
ATOM 709 C C . LYS A 1 84 ? -3.743 4.936 -4.618 1.00 89.75 84 LYS A C 1
ATOM 711 O O . LYS A 1 84 ? -4.270 5.593 -3.726 1.00 89.75 84 LYS A O 1
ATOM 716 N N . ALA A 1 85 ? -3.216 3.727 -4.424 1.00 91.81 85 ALA A N 1
ATOM 717 C CA . ALA A 1 85 ? -3.275 3.020 -3.146 1.00 91.81 85 ALA A CA 1
ATOM 718 C C . ALA A 1 85 ? -2.589 3.807 -2.011 1.00 91.81 85 ALA A C 1
ATOM 720 O O . ALA A 1 85 ? -3.141 3.953 -0.922 1.00 91.81 85 ALA A O 1
ATOM 721 N N . ASP A 1 86 ? -1.412 4.391 -2.265 1.00 93.00 86 ASP A N 1
ATOM 722 C CA . ASP A 1 86 ? -0.695 5.214 -1.282 1.00 93.00 86 ASP A CA 1
ATOM 723 C C . ASP A 1 86 ? -1.489 6.470 -0.869 1.00 93.00 86 ASP A C 1
ATOM 725 O O . ASP A 1 86 ? -1.512 6.841 0.316 1.00 93.00 86 ASP A O 1
ATOM 729 N N . ALA A 1 87 ? -2.156 7.117 -1.830 1.00 92.00 87 ALA A N 1
ATOM 730 C CA . ALA A 1 87 ? -3.010 8.274 -1.586 1.00 92.00 87 ALA A CA 1
ATOM 731 C C . ALA A 1 87 ? -4.268 7.892 -0.794 1.00 92.00 87 ALA A C 1
ATOM 733 O O . ALA A 1 87 ? -4.604 8.578 0.172 1.00 92.00 87 ALA A O 1
ATOM 734 N N . GLU A 1 88 ? -4.913 6.779 -1.143 1.00 93.06 88 GLU A N 1
ATOM 735 C CA . GLU A 1 88 ? -6.096 6.272 -0.447 1.00 93.06 88 GLU A CA 1
ATOM 736 C C . GLU A 1 88 ? -5.782 5.920 1.014 1.00 93.06 88 GLU A C 1
ATOM 738 O O . GLU A 1 88 ? -6.426 6.444 1.922 1.00 93.06 88 GLU A O 1
ATOM 743 N N . LEU A 1 89 ? -4.699 5.173 1.267 1.00 93.56 89 LEU A N 1
ATOM 744 C CA . LEU A 1 89 ? -4.208 4.913 2.627 1.00 93.56 89 LEU A CA 1
ATOM 745 C C . LEU A 1 89 ? -3.955 6.212 3.404 1.00 93.56 89 LEU A C 1
ATOM 747 O O . LEU A 1 89 ? -4.270 6.305 4.588 1.00 93.56 89 LEU A O 1
ATOM 751 N N . THR A 1 90 ? -3.404 7.243 2.751 1.00 94.06 90 THR A N 1
ATOM 752 C CA . THR A 1 90 ? -3.181 8.552 3.392 1.00 94.06 90 THR A CA 1
ATOM 753 C C . THR A 1 90 ? -4.492 9.203 3.819 1.00 94.06 90 THR A C 1
ATOM 755 O O . THR A 1 90 ? -4.561 9.766 4.914 1.00 94.06 90 THR A O 1
ATOM 758 N N . LEU A 1 91 ? -5.521 9.142 2.970 1.00 93.75 91 LEU A N 1
ATOM 759 C CA . LEU A 1 91 ? -6.844 9.674 3.283 1.00 93.75 91 LEU A CA 1
ATOM 760 C C . LEU A 1 91 ? -7.468 8.912 4.454 1.00 93.75 91 LEU A C 1
ATOM 762 O O . LEU A 1 91 ? -7.887 9.544 5.420 1.00 93.75 91 LEU A O 1
ATOM 766 N N . ILE A 1 92 ? -7.436 7.579 4.428 1.00 92.12 92 ILE A N 1
ATOM 767 C CA . ILE A 1 92 ? -7.973 6.731 5.501 1.00 92.12 92 ILE A CA 1
ATOM 768 C C . ILE A 1 92 ? -7.287 7.036 6.842 1.00 92.12 92 ILE A C 1
ATOM 770 O O . ILE A 1 92 ? -7.961 7.294 7.839 1.00 92.12 92 ILE A O 1
ATOM 774 N N . ILE A 1 93 ? -5.949 7.096 6.870 1.00 92.56 93 ILE A N 1
ATOM 775 C CA . ILE A 1 93 ? -5.174 7.409 8.085 1.00 92.56 93 ILE A CA 1
ATOM 776 C C . ILE A 1 93 ? -5.564 8.776 8.666 1.00 92.56 93 ILE A C 1
ATOM 778 O O . ILE A 1 93 ? -5.652 8.923 9.890 1.00 92.56 93 ILE A O 1
ATOM 782 N N . ARG A 1 94 ? -5.779 9.781 7.805 1.00 91.06 94 ARG A N 1
ATOM 783 C CA . ARG A 1 94 ? -6.220 11.118 8.229 1.00 91.06 94 ARG A CA 1
ATOM 784 C C . ARG A 1 94 ? -7.617 11.063 8.834 1.00 91.06 94 ARG A C 1
ATOM 786 O O . ARG A 1 94 ? -7.799 11.565 9.935 1.00 91.06 94 ARG A O 1
ATOM 793 N N . THR A 1 95 ? -8.555 10.392 8.170 1.00 89.31 95 THR A N 1
ATOM 794 C CA . THR A 1 95 ? -9.944 10.256 8.628 1.00 89.31 95 THR A CA 1
ATOM 795 C C . THR A 1 95 ? -10.040 9.560 9.985 1.00 89.31 95 THR A C 1
ATOM 797 O O . THR A 1 95 ? -10.774 10.020 10.855 1.00 89.31 95 THR A O 1
ATOM 800 N N . ILE A 1 96 ? -9.256 8.500 10.212 1.00 85.50 96 ILE A N 1
ATOM 801 C CA . ILE A 1 96 ? -9.206 7.812 11.513 1.00 85.50 96 ILE A CA 1
ATOM 802 C C . ILE A 1 96 ? -8.665 8.741 12.608 1.00 85.50 96 ILE A C 1
ATOM 804 O O . ILE A 1 96 ? -9.166 8.735 13.725 1.00 85.50 96 ILE A O 1
ATOM 808 N N . GLY A 1 97 ? -7.662 9.567 12.295 1.00 64.12 97 GLY A N 1
ATOM 809 C CA . GLY A 1 97 ? -7.089 10.533 13.238 1.00 64.12 97 GLY A CA 1
ATOM 810 C C . GLY A 1 97 ? -7.947 11.773 13.515 1.00 64.12 97 GLY A C 1
ATOM 811 O O . GLY A 1 97 ? -7.574 12.553 14.384 1.00 64.12 97 GLY A O 1
ATOM 812 N N . SER A 1 98 ? -9.041 11.974 12.777 1.00 57.44 98 SER A N 1
ATOM 813 C CA . SER A 1 98 ? -9.960 13.111 12.925 1.00 57.44 98 SER A CA 1
ATOM 814 C C . SER A 1 98 ? -11.282 12.748 13.607 1.00 57.44 98 SER A C 1
ATOM 816 O O . SER A 1 98 ? -12.109 13.637 13.806 1.00 57.44 98 SER A O 1
ATOM 818 N N . LYS A 1 99 ? -11.504 11.472 13.959 1.00 51.47 99 LYS A N 1
ATOM 819 C CA . LYS A 1 99 ? -12.630 11.091 14.820 1.00 51.47 99 LYS A CA 1
ATOM 820 C C . LYS A 1 99 ? -12.340 11.568 16.257 1.00 51.47 99 LYS A C 1
ATOM 822 O O . LYS A 1 99 ? -11.236 11.296 16.731 1.00 51.47 99 LYS A O 1
ATOM 827 N N . PRO A 1 100 ? -13.266 12.317 16.889 1.00 47.56 100 PRO A N 1
ATOM 828 C CA . PRO A 1 100 ? -13.114 12.797 18.262 1.00 47.56 100 PRO A CA 1
ATOM 829 C C . PRO A 1 100 ? -13.041 11.653 19.278 1.00 47.56 100 PRO A C 1
ATOM 831 O O . PRO A 1 100 ? -13.594 10.566 18.988 1.00 47.56 100 PRO A O 1
#

Nearest PDB structures (foldseek):
  4dwl-assembly1_E  TM=5.948E-01  e=6.428E+00  Rauchvirus BPP1
  9had-assembly1_A  TM=3.340E-01  e=1.626E+00  Dermatophagoides farinae

Sequence (100 aa):
MNDLLKINDELSAFLKDFVELVATNDQCDVSLWLQEKGIEGKNEIVLLKKYLQVNFQLYRKIWMEEGYEQYWEAKELSKNKFRKADAELTLIIRTIGSKP

Organism: NCBI:txid408172

pLDDT: mean 85.29, std 8.23, range [47.56, 94.06]

Foldseek 3Di:
DVVVVVVVVVLVVVLVVLLCLLLPPQVRDVPVVCVVVVHLDLVSLVVSLVSLVVVLVVVVVVCPDDPNPPVVSNVCSVPRRSVVNNVVSVVSSVVSVPDD

Solvent-accessible surface area (backbone atoms only — not comparable to full-atom values): 5758 Å² total; per-residue (Å²): 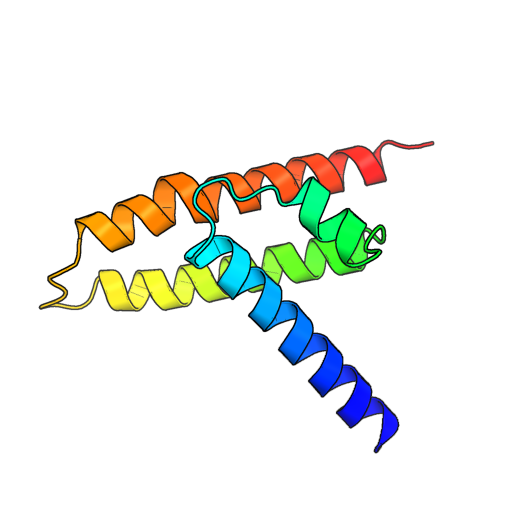107,68,65,60,51,49,52,50,51,53,51,50,52,52,54,48,54,51,51,49,44,42,74,69,40,90,77,59,57,61,70,61,51,30,58,76,71,70,60,79,51,63,68,60,54,51,48,51,48,52,51,50,52,52,51,50,55,56,52,51,53,58,67,66,40,90,87,56,80,61,58,66,60,54,48,44,46,49,61,66,26,50,49,45,48,52,50,49,50,51,51,52,51,50,54,64,72,67,59,131

Secondary structure (DSSP, 8-state):
-HHHHHHHHHHHHHHHHHHHHHHH-SS--HHHHHHHTT---HHHHHHHHHHHHHHHHHHHHHHTSTT---HHHHHHIIIIIIHHHHHHHHHHHHHHHT--

Radius of gyration: 15.09 Å; Cα contacts (8 Å, |Δi|>4): 55; chains: 1; bounding box: 33×33×42 Å

Mean predicted aligned error: 5.45 Å